Protein AF-A0A8T7FIY2-F1 (afdb_monomer_lite)

Sequence (79 aa):
MNTAAIKAQYDFLKHVHDKLERITTKKPKPAAVEKMVTSLLTWFKAPAARQKQFAQRLRYGLLHYNARQYHVASMADED

Foldseek 3Di:
DPVVVVVVVVVLVVVLVVLLCVQLVDLHDLVSLLVSLVVNVVVDPDDPVCSVVSSVVSSVVSVVVSVVSNVVVVVVVPD

Secondary structure (DSSP, 8-state):
--HHHHHHHHHHHHHHHHHHHHHHTS---HHHHHHHHHHHHTTS---HHHHHHHHHHHHHHHHHHHHHHHHHHHHHTT-

pLDDT: mean 75.18, std 10.44, range [43.34, 88.56]

Radius of gyration: 14.85 Å; chains: 1; bounding box: 37×30×39 Å

Structure (mmCIF, N/CA/C/O backbone):
data_AF-A0A8T7FIY2-F1
#
_entry.id   AF-A0A8T7FIY2-F1
#
loop_
_atom_site.group_PDB
_atom_site.id
_atom_site.type_symbol
_atom_site.label_atom_id
_atom_site.label_alt_id
_atom_site.label_comp_id
_atom_site.label_asym_id
_atom_site.label_entity_id
_atom_site.label_seq_id
_atom_site.pdbx_PDB_ins_code
_atom_site.Cartn_x
_atom_site.Cartn_y
_atom_site.Cartn_z
_atom_site.occupancy
_atom_site.B_iso_or_equiv
_atom_site.auth_seq_id
_atom_site.auth_comp_id
_atom_site.auth_asym_id
_atom_site.auth_atom_id
_atom_site.pdbx_PDB_model_num
ATOM 1 N N . MET A 1 1 ? -6.328 -13.935 26.336 1.00 50.28 1 MET A N 1
ATOM 2 C CA . MET A 1 1 ? -5.273 -13.587 25.355 1.00 50.28 1 MET A CA 1
ATOM 3 C C . MET A 1 1 ? -5.902 -13.430 23.982 1.00 50.28 1 MET A C 1
ATOM 5 O O . MET A 1 1 ? -6.780 -14.206 23.636 1.00 50.28 1 MET A O 1
ATOM 9 N N . ASN A 1 2 ? -5.496 -12.406 23.235 1.00 65.44 2 ASN A N 1
ATOM 10 C CA . ASN A 1 2 ? -6.146 -11.931 22.011 1.00 65.44 2 ASN A CA 1
ATOM 11 C C . ASN A 1 2 ? -5.761 -12.769 20.766 1.00 65.44 2 ASN A C 1
ATOM 13 O O . ASN A 1 2 ? -5.316 -12.233 19.753 1.00 65.44 2 ASN A O 1
ATOM 17 N N . THR A 1 3 ? -5.862 -14.099 20.860 1.00 78.25 3 THR A N 1
ATOM 18 C CA . THR A 1 3 ? -5.422 -15.064 19.829 1.00 78.25 3 THR A CA 1
ATOM 19 C C . THR A 1 3 ? -6.094 -14.841 18.474 1.00 78.25 3 THR A C 1
ATOM 21 O O . THR A 1 3 ? -5.445 -14.992 17.441 1.00 78.25 3 THR A O 1
ATOM 24 N N . ALA A 1 4 ? -7.354 -14.401 18.462 1.00 78.38 4 ALA A N 1
ATOM 25 C CA . ALA A 1 4 ? -8.069 -14.041 17.238 1.00 78.38 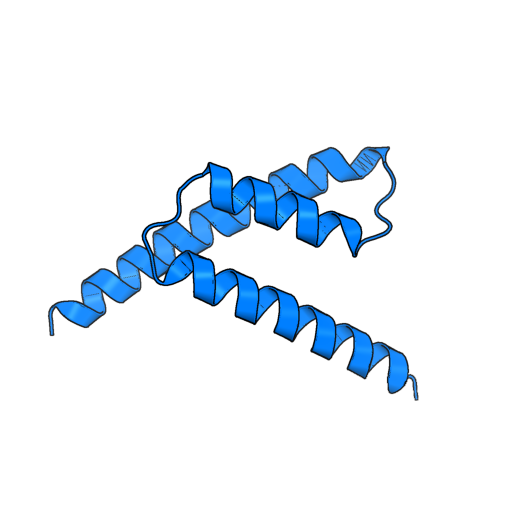4 ALA A CA 1
ATOM 26 C C . ALA A 1 4 ? -7.438 -12.834 16.517 1.00 78.38 4 ALA A C 1
ATOM 28 O O . ALA A 1 4 ? -7.283 -12.860 15.297 1.00 78.38 4 ALA A O 1
ATOM 29 N N . ALA A 1 5 ? -7.016 -11.804 17.258 1.00 78.81 5 ALA A N 1
ATOM 30 C CA . ALA A 1 5 ? -6.349 -10.644 16.669 1.00 78.81 5 ALA A CA 1
ATOM 31 C C . ALA A 1 5 ? -4.963 -11.001 16.119 1.00 78.81 5 ALA A C 1
ATOM 33 O O . ALA A 1 5 ? -4.607 -10.559 15.030 1.00 78.81 5 ALA A O 1
ATOM 34 N N . ILE A 1 6 ? -4.212 -11.846 16.834 1.00 85.88 6 ILE A N 1
ATOM 35 C CA . ILE A 1 6 ? -2.902 -12.338 16.378 1.00 85.88 6 ILE A CA 1
ATOM 36 C C . ILE A 1 6 ? -3.064 -13.149 15.088 1.00 85.88 6 ILE A C 1
ATOM 38 O O . ILE A 1 6 ? -2.328 -12.937 14.126 1.00 85.88 6 ILE A O 1
ATOM 42 N N . LYS A 1 7 ? -4.067 -14.034 15.028 1.00 87.00 7 LYS A N 1
ATOM 43 C CA . LYS A 1 7 ? -4.350 -14.819 13.825 1.00 87.00 7 LYS A CA 1
ATOM 44 C C . LYS A 1 7 ? -4.734 -13.936 12.635 1.00 87.00 7 LYS A C 1
ATOM 46 O O . LYS A 1 7 ? -4.195 -14.127 11.551 1.00 87.00 7 LYS A O 1
ATOM 51 N N . ALA A 1 8 ? -5.593 -12.939 12.838 1.00 82.38 8 ALA A N 1
ATOM 52 C CA . ALA A 1 8 ? -5.972 -12.001 11.782 1.00 82.38 8 ALA A CA 1
ATOM 53 C C . ALA A 1 8 ? -4.772 -11.188 11.257 1.00 82.38 8 ALA A C 1
ATOM 55 O O . ALA A 1 8 ? -4.646 -10.976 10.052 1.00 82.38 8 ALA A O 1
ATOM 56 N N . GLN A 1 9 ? -3.866 -10.765 12.146 1.00 83.06 9 GLN A N 1
ATOM 57 C CA . GLN A 1 9 ? -2.623 -10.088 11.762 1.00 83.06 9 GLN A CA 1
ATOM 58 C C . GLN A 1 9 ? -1.692 -11.009 10.968 1.00 83.06 9 GLN A C 1
ATOM 60 O O . GLN A 1 9 ? -1.131 -10.581 9.961 1.00 83.06 9 GLN A O 1
ATOM 65 N N . TYR A 1 10 ? -1.552 -12.269 11.385 1.00 88.44 10 TYR A N 1
ATOM 66 C CA . TYR A 1 10 ? -0.763 -13.264 10.660 1.00 88.44 10 TYR A CA 1
ATOM 67 C C . TYR A 1 10 ? -1.330 -13.533 9.262 1.00 88.44 10 TYR A C 1
ATOM 69 O O . TYR A 1 10 ? -0.597 -13.456 8.278 1.00 88.44 10 TYR A O 1
ATOM 77 N N . ASP A 1 11 ? -2.636 -13.793 9.160 1.00 87.88 11 ASP A N 1
ATOM 78 C CA . ASP A 1 11 ? -3.302 -14.070 7.883 1.00 87.88 11 ASP A CA 1
ATOM 79 C C . ASP A 1 11 ? -3.169 -12.868 6.928 1.00 87.88 11 ASP A C 1
ATOM 81 O O . ASP A 1 11 ? -2.939 -13.039 5.729 1.00 87.88 11 ASP A O 1
ATOM 85 N N . PHE A 1 12 ? -3.220 -11.644 7.464 1.00 83.69 12 PHE A N 1
ATOM 86 C CA . PHE A 1 12 ? -2.930 -10.429 6.708 1.00 83.69 12 PHE A CA 1
ATOM 87 C C . PHE A 1 12 ? -1.478 -10.382 6.212 1.00 83.69 12 PHE A C 1
ATOM 89 O O . PHE A 1 12 ? -1.256 -10.187 5.017 1.00 83.69 12 PHE A O 1
ATOM 96 N N . LEU A 1 13 ? -0.490 -10.573 7.095 1.00 84.31 13 LEU A N 1
ATOM 97 C CA . LEU A 1 13 ? 0.927 -10.560 6.713 1.00 84.31 13 LEU A CA 1
ATOM 98 C C . LEU A 1 13 ? 1.226 -11.609 5.639 1.00 84.31 13 LEU A C 1
ATOM 100 O O . LEU A 1 13 ? 1.908 -11.300 4.663 1.00 84.31 13 LEU A O 1
ATOM 104 N N . LYS A 1 14 ? 0.649 -12.806 5.774 1.00 88.56 14 LYS A N 1
ATOM 105 C CA . LYS A 1 14 ? 0.737 -13.869 4.771 1.00 88.56 14 LYS A CA 1
ATOM 106 C C . LYS A 1 14 ? 0.141 -13.434 3.432 1.00 88.56 14 LYS A C 1
ATOM 108 O O . LYS A 1 14 ? 0.803 -13.538 2.408 1.00 88.56 14 LYS A O 1
ATOM 113 N N . HIS A 1 15 ? -1.058 -12.850 3.434 1.00 84.56 15 HIS A N 1
ATOM 114 C CA . HIS A 1 15 ? -1.685 -12.341 2.212 1.00 84.56 15 HIS A CA 1
ATOM 115 C C . HIS A 1 15 ? -0.843 -11.265 1.506 1.00 84.56 15 HIS A C 1
ATOM 117 O O . HIS A 1 15 ? -0.765 -11.238 0.274 1.00 84.56 15 HIS A O 1
ATOM 123 N N . VAL A 1 16 ? -0.227 -10.358 2.273 1.00 81.88 16 VAL A N 1
ATOM 124 C CA . VAL A 1 16 ? 0.672 -9.329 1.727 1.00 81.88 16 VAL A CA 1
ATOM 125 C C . VAL A 1 16 ? 1.918 -9.967 1.122 1.00 81.88 16 VAL A C 1
ATOM 127 O O . VAL A 1 16 ? 2.293 -9.603 0.009 1.00 81.88 16 VAL A O 1
ATOM 130 N N . HIS A 1 17 ? 2.527 -10.921 1.827 1.00 82.38 17 HIS A N 1
ATOM 131 C CA . HIS A 1 17 ? 3.713 -11.640 1.372 1.00 82.38 17 HIS A CA 1
ATOM 132 C C . HIS A 1 17 ? 3.458 -12.396 0.060 1.00 82.38 17 HIS A C 1
ATOM 134 O O . HIS A 1 17 ? 4.159 -12.151 -0.919 1.00 82.38 17 HIS A O 1
ATOM 140 N N . ASP A 1 18 ? 2.382 -13.186 -0.012 1.00 85.25 18 ASP A N 1
ATOM 141 C CA . ASP A 1 18 ? 2.011 -13.949 -1.212 1.00 85.25 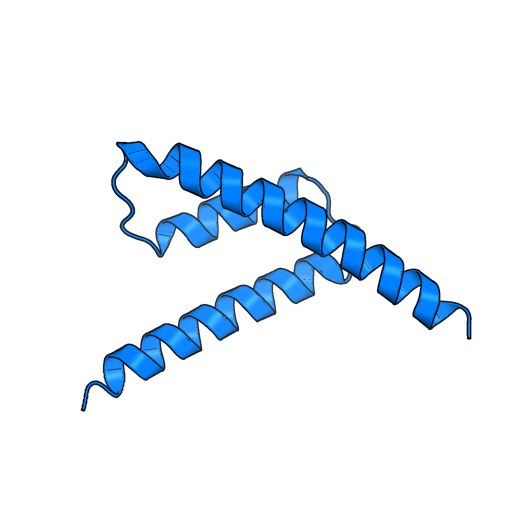18 ASP A CA 1
ATOM 142 C C . ASP A 1 18 ? 1.767 -13.031 -2.428 1.00 85.25 18 ASP A C 1
ATOM 144 O O . ASP A 1 18 ? 2.090 -13.367 -3.570 1.00 85.25 18 ASP A O 1
ATOM 148 N N . LYS A 1 19 ? 1.181 -11.843 -2.209 1.00 79.19 19 LYS A N 1
ATOM 149 C CA . LYS A 1 19 ? 1.000 -10.837 -3.270 1.00 79.19 19 LYS A CA 1
ATOM 150 C C . LYS A 1 19 ? 2.319 -10.216 -3.716 1.00 79.19 19 LYS A C 1
ATOM 152 O O . LYS A 1 19 ? 2.476 -9.963 -4.910 1.00 79.19 19 LYS A O 1
ATOM 157 N N . LEU A 1 20 ? 3.227 -9.953 -2.778 1.00 75.75 20 LEU A N 1
ATOM 158 C CA . LEU A 1 20 ? 4.552 -9.417 -3.072 1.00 75.75 20 LEU A CA 1
ATOM 159 C C . LEU A 1 20 ? 5.373 -10.405 -3.898 1.00 75.75 20 LEU A C 1
ATOM 161 O O . LEU A 1 20 ? 5.879 -9.999 -4.938 1.00 75.75 20 LEU A O 1
ATOM 165 N N . GLU A 1 21 ? 5.431 -11.680 -3.504 1.00 78.88 21 GLU A N 1
ATOM 166 C CA . GLU A 1 21 ? 6.171 -12.719 -4.239 1.00 78.88 21 GLU A CA 1
ATOM 167 C C . GLU A 1 21 ? 5.715 -12.852 -5.697 1.00 78.88 21 GLU A C 1
ATOM 169 O O . GLU A 1 21 ? 6.519 -12.921 -6.630 1.00 78.88 21 GLU A O 1
ATOM 174 N N . ARG A 1 22 ? 4.401 -12.813 -5.937 1.00 76.06 22 ARG A N 1
ATOM 175 C CA . ARG A 1 22 ? 3.846 -12.871 -7.301 1.00 76.06 22 ARG A CA 1
ATOM 176 C C . ARG A 1 22 ? 4.268 -11.699 -8.185 1.00 76.06 22 ARG A C 1
ATOM 178 O O . ARG A 1 22 ? 4.194 -11.806 -9.407 1.00 76.06 22 ARG A O 1
ATOM 185 N N . ILE A 1 23 ? 4.633 -10.570 -7.582 1.00 70.12 23 ILE A N 1
ATOM 186 C CA . ILE A 1 23 ? 5.014 -9.347 -8.288 1.00 70.12 23 ILE A CA 1
ATOM 187 C C . ILE A 1 23 ? 6.539 -9.220 -8.378 1.00 70.12 23 ILE A C 1
ATOM 189 O O . ILE A 1 23 ? 7.013 -8.716 -9.386 1.00 70.12 23 ILE A O 1
ATOM 193 N N . THR A 1 24 ? 7.307 -9.691 -7.391 1.00 66.19 24 THR A N 1
ATOM 194 C CA . THR A 1 24 ? 8.783 -9.672 -7.412 1.00 66.19 24 THR A CA 1
ATOM 195 C C . THR A 1 24 ? 9.367 -10.697 -8.382 1.00 66.19 24 THR A C 1
ATOM 197 O O . THR A 1 24 ? 10.380 -10.415 -9.013 1.00 66.19 24 THR A O 1
ATOM 200 N N . THR A 1 25 ? 8.711 -11.850 -8.560 1.00 65.50 25 THR A N 1
ATOM 201 C CA . THR A 1 25 ? 9.138 -12.923 -9.487 1.00 65.50 25 THR A CA 1
ATOM 202 C C . THR A 1 25 ? 9.181 -12.502 -10.961 1.00 65.50 25 THR A C 1
ATOM 204 O O . THR A 1 25 ? 9.777 -13.190 -11.785 1.00 65.50 25 THR A O 1
ATOM 207 N N . LYS A 1 26 ? 8.568 -11.371 -11.333 1.00 62.84 26 LYS A N 1
ATOM 208 C CA . LYS A 1 26 ? 8.619 -10.802 -12.688 1.00 62.84 26 LYS A CA 1
ATOM 209 C C . LYS A 1 26 ? 8.845 -9.305 -12.575 1.00 62.84 26 LYS A C 1
ATOM 211 O O . LYS A 1 26 ? 8.027 -8.647 -11.952 1.00 62.84 26 LYS A O 1
ATOM 216 N N . LYS A 1 27 ? 9.885 -8.755 -13.214 1.00 66.06 27 LYS A N 1
ATOM 217 C CA . LYS A 1 27 ? 10.244 -7.318 -13.202 1.00 66.06 27 LYS A CA 1
ATOM 218 C C . LYS A 1 27 ? 8.999 -6.405 -13.074 1.00 66.06 27 LYS A C 1
ATOM 220 O O . LYS A 1 27 ? 8.268 -6.234 -14.059 1.00 66.06 27 LYS A O 1
ATOM 225 N N . PRO A 1 28 ? 8.701 -5.866 -11.874 1.00 65.12 28 PRO A N 1
ATOM 226 C CA . PRO A 1 28 ? 7.386 -5.301 -11.614 1.00 65.12 28 PRO A CA 1
ATOM 227 C C . PRO A 1 28 ? 7.155 -4.033 -12.415 1.00 65.12 28 PRO A C 1
ATOM 229 O O . PRO A 1 28 ? 7.914 -3.068 -12.318 1.00 65.12 28 PRO A O 1
ATOM 232 N N . LYS A 1 29 ? 6.048 -3.987 -13.155 1.00 73.69 29 LYS A N 1
ATOM 233 C CA . LYS A 1 29 ? 5.585 -2.734 -13.755 1.00 73.69 29 LYS A CA 1
ATOM 234 C C . LYS A 1 29 ? 5.063 -1.812 -12.643 1.00 73.69 29 LYS A C 1
ATOM 236 O O . LYS A 1 29 ? 4.301 -2.284 -11.796 1.00 73.69 29 LYS A O 1
ATOM 241 N N . PRO A 1 30 ? 5.363 -0.501 -12.667 1.00 73.50 30 PRO A N 1
ATOM 242 C CA . PRO A 1 30 ? 4.861 0.452 -11.672 1.00 73.50 30 PRO A CA 1
ATOM 243 C C . PRO A 1 30 ? 3.338 0.386 -11.459 1.00 73.50 30 PRO A C 1
ATOM 245 O O . PRO A 1 30 ? 2.869 0.447 -10.325 1.00 73.50 30 PRO A O 1
ATOM 248 N N . ALA A 1 31 ? 2.573 0.148 -12.529 1.00 79.69 31 ALA A N 1
ATOM 249 C CA . ALA A 1 31 ? 1.119 -0.019 -12.475 1.00 79.69 31 ALA A CA 1
ATOM 250 C C . ALA A 1 31 ? 0.658 -1.231 -11.633 1.00 79.69 31 ALA A C 1
ATOM 252 O O . ALA A 1 31 ? -0.379 -1.173 -10.971 1.00 79.69 31 ALA A O 1
ATOM 253 N N . ALA A 1 32 ? 1.424 -2.328 -11.619 1.00 79.19 32 ALA A N 1
ATOM 254 C CA . ALA A 1 32 ? 1.112 -3.498 -10.795 1.00 79.19 32 ALA A CA 1
ATOM 255 C C . ALA A 1 32 ? 1.305 -3.190 -9.302 1.00 79.19 32 ALA A C 1
ATOM 257 O O . ALA A 1 32 ? 0.481 -3.580 -8.471 1.00 79.19 32 ALA A O 1
ATOM 258 N N . VAL A 1 33 ? 2.353 -2.425 -8.976 1.00 80.00 33 VAL A N 1
ATOM 259 C CA . VAL A 1 33 ? 2.623 -1.966 -7.609 1.00 80.00 33 VAL A CA 1
ATOM 260 C C . VAL A 1 33 ? 1.523 -1.018 -7.130 1.00 80.00 33 VAL A C 1
ATOM 262 O O . VAL A 1 33 ? 1.025 -1.185 -6.021 1.00 80.00 33 VAL A O 1
ATOM 265 N N . GLU A 1 34 ? 1.073 -0.078 -7.966 1.00 81.12 34 GLU A N 1
ATOM 266 C CA . GLU A 1 34 ? -0.045 0.819 -7.631 1.00 81.12 34 GLU A CA 1
ATOM 267 C C . GLU A 1 34 ? -1.339 0.055 -7.319 1.00 81.12 34 GLU A C 1
ATOM 269 O O . GLU A 1 34 ? -1.966 0.292 -6.284 1.00 81.12 34 GLU A O 1
ATOM 274 N N . LYS A 1 35 ? -1.714 -0.913 -8.164 1.00 83.75 35 LYS A N 1
ATOM 275 C CA . LYS A 1 35 ? -2.910 -1.740 -7.944 1.00 83.75 35 LYS A CA 1
ATOM 276 C C . LYS A 1 35 ? -2.831 -2.522 -6.628 1.00 83.75 35 LYS A C 1
ATOM 278 O O . LYS A 1 35 ? -3.833 -2.645 -5.920 1.00 83.75 35 LYS A O 1
ATOM 283 N N . MET A 1 36 ? -1.645 -3.026 -6.278 1.00 80.94 36 MET A N 1
ATOM 284 C CA . MET A 1 36 ? -1.422 -3.711 -5.005 1.00 80.94 36 MET A CA 1
ATOM 285 C C . MET A 1 36 ? -1.566 -2.759 -3.817 1.00 80.94 36 MET A C 1
ATOM 287 O O . MET A 1 36 ? -2.263 -3.098 -2.865 1.00 80.94 36 MET A O 1
ATOM 291 N N . VAL A 1 37 ? -0.969 -1.566 -3.881 1.00 83.25 37 VAL A N 1
ATOM 292 C CA . VAL A 1 37 ? -1.083 -0.544 -2.828 1.00 83.25 37 VAL A CA 1
ATOM 293 C C . VAL A 1 37 ? -2.546 -0.220 -2.546 1.00 83.25 37 VAL A C 1
ATOM 295 O O . VAL A 1 37 ? -2.962 -0.273 -1.390 1.00 83.25 37 VAL A O 1
ATOM 298 N N . THR A 1 38 ? -3.349 0.028 -3.582 1.00 82.25 38 THR A N 1
ATOM 299 C CA . THR A 1 38 ? -4.785 0.290 -3.416 1.00 82.25 38 THR A CA 1
ATOM 300 C C . THR A 1 38 ? -5.492 -0.888 -2.747 1.00 82.25 38 THR A C 1
ATOM 302 O O . THR A 1 38 ? -6.229 -0.684 -1.788 1.00 82.25 38 THR A O 1
ATOM 305 N N . SER A 1 39 ? -5.219 -2.126 -3.176 1.00 82.56 39 SER A N 1
ATOM 306 C CA . SER A 1 39 ? -5.805 -3.328 -2.562 1.00 82.56 39 SER A CA 1
ATOM 307 C C . SER A 1 39 ? -5.361 -3.568 -1.116 1.00 82.56 39 SER A C 1
ATOM 309 O O . SER A 1 39 ? -6.103 -4.194 -0.367 1.00 82.56 39 SER A O 1
ATOM 311 N N . LEU A 1 40 ? -4.162 -3.142 -0.720 1.00 79.38 40 LEU A N 1
ATOM 312 C CA . LEU A 1 40 ? -3.686 -3.272 0.659 1.00 79.38 40 LEU A CA 1
ATOM 313 C C . LEU A 1 40 ? -4.327 -2.215 1.559 1.00 79.38 40 LEU A C 1
ATOM 315 O O . LEU A 1 40 ? -4.684 -2.498 2.699 1.00 79.38 40 LEU A O 1
ATOM 319 N N . LEU A 1 41 ? -4.543 -1.009 1.035 1.00 78.62 41 LEU A N 1
ATOM 320 C CA . LEU A 1 41 ? -5.191 0.069 1.775 1.00 78.6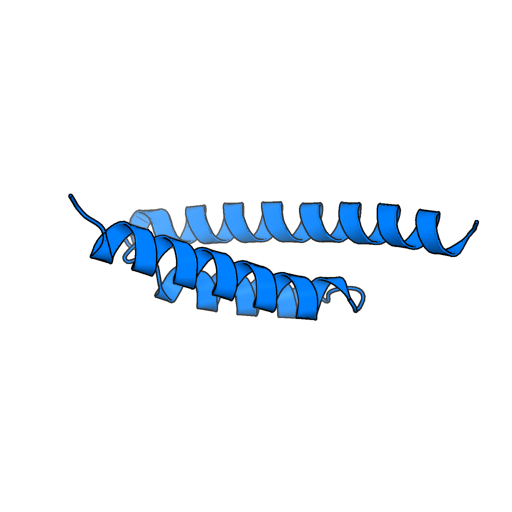2 41 LEU A CA 1
ATOM 321 C C . LEU A 1 41 ? -6.670 -0.187 2.054 1.00 78.62 41 LEU A C 1
ATOM 323 O O . LEU A 1 41 ? -7.171 0.369 3.021 1.00 78.62 41 LEU A O 1
ATOM 327 N N . THR A 1 42 ? -7.367 -1.028 1.282 1.00 80.69 42 THR A N 1
ATOM 328 C CA . THR A 1 42 ? -8.764 -1.388 1.597 1.00 80.69 42 THR A CA 1
ATOM 329 C C . THR A 1 42 ? -8.888 -2.226 2.869 1.00 80.69 42 THR A C 1
ATOM 331 O O . THR A 1 42 ? -9.946 -2.231 3.490 1.00 80.69 42 THR A O 1
ATOM 334 N N . TRP A 1 43 ? -7.826 -2.933 3.267 1.00 75.25 43 TRP A N 1
ATOM 335 C CA . TRP A 1 43 ? -7.799 -3.714 4.508 1.00 75.25 43 TRP A CA 1
ATOM 336 C C . TRP A 1 43 ? -7.586 -2.837 5.739 1.00 75.25 43 TRP A C 1
ATOM 338 O O . TRP A 1 43 ? -8.063 -3.156 6.828 1.00 75.25 43 TRP A O 1
ATOM 348 N N . PHE A 1 44 ? -6.911 -1.702 5.571 1.00 71.81 44 PHE A N 1
ATOM 349 C CA . PHE A 1 44 ? -6.766 -0.724 6.632 1.00 71.81 44 PHE A CA 1
ATOM 350 C C . PHE A 1 44 ? -7.921 0.268 6.565 1.00 71.81 44 PHE A C 1
ATOM 352 O O . PHE A 1 44 ? -8.043 1.041 5.618 1.00 71.81 44 PHE A O 1
ATOM 359 N N . LYS A 1 45 ? -8.726 0.343 7.629 1.00 69.88 45 LYS A N 1
ATOM 360 C CA . LYS A 1 45 ? -9.619 1.490 7.865 1.00 69.88 45 LYS A CA 1
ATOM 361 C C . LYS A 1 45 ? -8.787 2.728 8.233 1.00 69.88 45 LYS A C 1
ATOM 363 O O . LYS A 1 45 ? -8.866 3.248 9.341 1.00 69.88 45 LYS A O 1
ATOM 368 N N . ALA A 1 46 ? -7.909 3.154 7.330 1.00 64.94 46 ALA A N 1
ATOM 369 C CA . ALA A 1 46 ? -7.108 4.347 7.500 1.00 64.94 46 ALA A CA 1
ATOM 370 C C . ALA A 1 46 ? -8.017 5.577 7.365 1.00 64.94 46 ALA A C 1
ATOM 372 O O . ALA A 1 46 ? -8.821 5.632 6.431 1.00 64.94 46 ALA A O 1
ATOM 373 N N . PRO A 1 47 ? -7.880 6.587 8.243 1.00 73.56 47 PRO A N 1
ATOM 374 C CA . PRO A 1 47 ? -8.572 7.858 8.074 1.00 73.56 47 PRO A CA 1
ATOM 375 C C . PRO A 1 47 ? -8.302 8.423 6.676 1.00 73.56 47 PRO A C 1
ATOM 377 O O . PRO A 1 47 ? -7.142 8.465 6.255 1.00 73.56 47 PRO A O 1
ATOM 380 N N . ALA A 1 48 ? -9.342 8.879 5.971 1.00 71.56 48 ALA A N 1
ATOM 381 C CA . ALA A 1 48 ? -9.237 9.370 4.590 1.00 71.56 48 ALA A CA 1
ATOM 382 C C . ALA A 1 48 ? -8.150 10.453 4.427 1.00 71.56 48 ALA A C 1
ATOM 384 O O . ALA A 1 48 ? -7.395 10.444 3.458 1.00 71.56 48 ALA A O 1
ATOM 385 N N . ALA A 1 49 ? -7.976 11.303 5.447 1.00 75.94 49 ALA A N 1
ATOM 386 C CA . ALA A 1 49 ? -6.922 12.319 5.508 1.00 75.94 49 ALA A CA 1
ATOM 387 C C . ALA A 1 49 ? -5.490 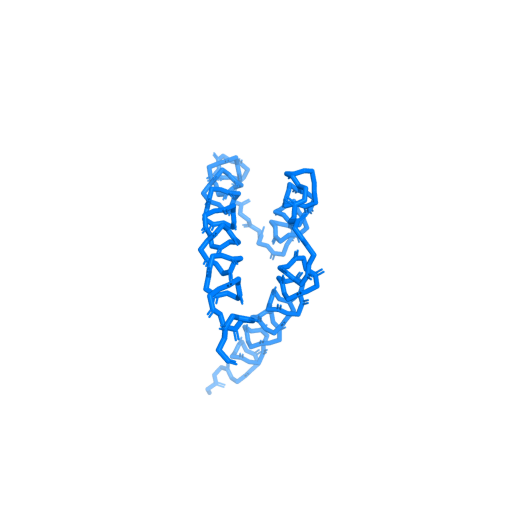11.752 5.389 1.00 75.94 49 ALA A C 1
ATOM 389 O O . ALA A 1 49 ? -4.591 12.432 4.900 1.00 75.94 49 ALA A O 1
ATOM 390 N N . ARG A 1 50 ? -5.263 10.504 5.823 1.00 76.19 50 ARG A N 1
ATOM 391 C CA . ARG A 1 50 ? -3.950 9.835 5.821 1.00 76.19 50 ARG A CA 1
ATOM 392 C C . ARG A 1 50 ? -3.820 8.734 4.772 1.00 76.19 50 ARG A C 1
ATOM 394 O O . ARG A 1 50 ? -2.699 8.313 4.495 1.00 76.19 50 ARG A O 1
ATOM 401 N N . GLN A 1 51 ? -4.913 8.311 4.132 1.00 76.69 51 GLN A N 1
ATOM 402 C CA . GLN A 1 51 ? -4.876 7.290 3.075 1.00 76.69 51 GLN A CA 1
ATOM 403 C C . GLN A 1 51 ? -3.891 7.645 1.959 1.00 76.69 51 GLN A C 1
ATOM 405 O O . GLN A 1 51 ? -3.094 6.797 1.567 1.00 76.69 51 GLN A O 1
ATOM 410 N N . LYS A 1 52 ? -3.873 8.904 1.500 1.00 81.19 52 LYS A N 1
ATOM 411 C CA . LYS A 1 52 ? -2.941 9.358 0.454 1.00 81.19 52 LYS A CA 1
ATOM 412 C C . LYS A 1 52 ? -1.475 9.228 0.885 1.00 81.19 52 LYS A C 1
ATOM 414 O O . LYS A 1 52 ? -0.645 8.748 0.117 1.00 81.19 52 LYS A O 1
ATOM 419 N N . GLN A 1 53 ? -1.162 9.605 2.125 1.00 84.56 53 GLN A N 1
ATOM 420 C CA . GLN A 1 53 ? 0.193 9.501 2.677 1.00 84.56 53 GLN A CA 1
ATOM 421 C C . GLN A 1 53 ? 0.619 8.040 2.856 1.00 84.56 53 GLN A C 1
ATOM 423 O O . GLN A 1 53 ? 1.750 7.680 2.529 1.00 84.56 53 GLN A O 1
ATOM 428 N N . PHE A 1 54 ? -0.283 7.181 3.334 1.00 82.62 54 PHE A N 1
ATOM 429 C CA . PHE A 1 54 ? -0.013 5.752 3.462 1.00 82.62 54 PHE A CA 1
ATOM 430 C C . PHE A 1 54 ? 0.175 5.091 2.102 1.00 82.62 54 PHE A C 1
ATOM 432 O O . PHE A 1 54 ? 1.138 4.349 1.939 1.00 82.62 54 PHE A O 1
ATOM 439 N N . ALA A 1 55 ? -0.647 5.432 1.109 1.00 82.44 55 ALA A N 1
ATOM 440 C CA . ALA A 1 55 ? -0.470 4.975 -0.265 1.00 82.44 55 ALA A CA 1
ATOM 441 C C . ALA A 1 55 ? 0.907 5.338 -0.812 1.00 82.44 55 ALA A C 1
ATOM 443 O O . ALA A 1 55 ? 1.607 4.485 -1.352 1.00 82.44 55 ALA A O 1
ATOM 444 N N . GLN A 1 56 ? 1.320 6.591 -0.627 1.00 86.62 56 GLN A N 1
ATOM 445 C CA . GLN A 1 56 ? 2.609 7.070 -1.107 1.00 86.62 56 GLN A CA 1
ATOM 446 C C . GLN A 1 56 ? 3.776 6.337 -0.434 1.00 86.62 56 GLN A C 1
ATOM 448 O O . GLN A 1 56 ? 4.684 5.877 -1.125 1.00 86.62 56 GLN A O 1
ATOM 453 N N . ARG A 1 57 ? 3.731 6.169 0.895 1.00 87.00 57 ARG A N 1
ATOM 454 C CA . ARG A 1 57 ? 4.759 5.429 1.647 1.00 87.00 57 ARG A CA 1
ATOM 455 C C . ARG A 1 57 ? 4.830 3.966 1.225 1.00 87.00 57 ARG A C 1
ATOM 457 O O . ARG A 1 57 ? 5.925 3.454 1.009 1.00 87.00 57 ARG A O 1
ATOM 464 N N . LEU A 1 58 ? 3.678 3.314 1.070 1.00 83.56 58 LEU A N 1
ATOM 465 C CA . LEU A 1 58 ? 3.610 1.914 0.661 1.00 83.56 58 LEU A CA 1
ATOM 466 C C . LE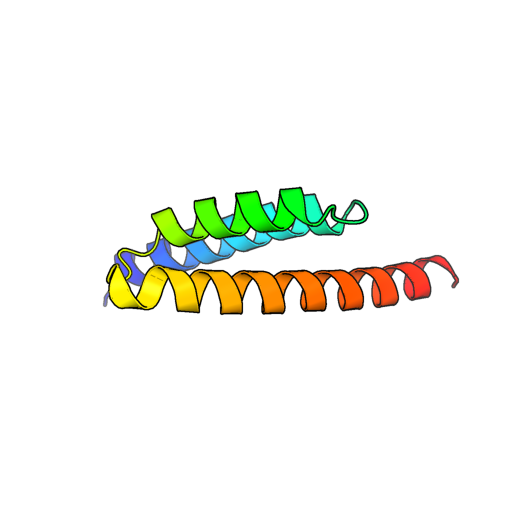U A 1 58 ? 4.163 1.744 -0.756 1.00 83.56 58 LEU A C 1
ATOM 468 O O . LEU A 1 58 ? 5.022 0.901 -0.985 1.00 83.56 58 LEU A O 1
ATOM 472 N N . ARG A 1 59 ? 3.735 2.594 -1.693 1.00 84.69 59 ARG A N 1
ATOM 473 C CA . ARG A 1 59 ? 4.216 2.593 -3.078 1.00 84.69 59 ARG A CA 1
ATOM 474 C C . ARG A 1 59 ? 5.729 2.758 -3.143 1.00 84.69 59 ARG A C 1
ATOM 476 O O . ARG A 1 59 ? 6.391 1.972 -3.813 1.00 84.69 59 ARG A O 1
ATOM 483 N N . TYR A 1 60 ? 6.265 3.758 -2.448 1.00 85.94 60 TYR A N 1
ATOM 484 C CA . TYR A 1 60 ? 7.701 4.016 -2.404 1.00 85.94 60 TYR A CA 1
ATOM 485 C C . TYR A 1 60 ? 8.464 2.811 -1.841 1.00 85.94 60 TYR A C 1
ATOM 487 O O . TYR A 1 60 ? 9.370 2.290 -2.488 1.00 85.94 60 TYR A O 1
ATOM 495 N N . GLY A 1 61 ? 8.046 2.312 -0.673 1.00 84.19 61 GLY A N 1
ATOM 496 C CA . GLY A 1 61 ? 8.680 1.164 -0.027 1.00 84.19 61 GLY A CA 1
ATOM 497 C C . GLY A 1 61 ? 8.670 -0.086 -0.904 1.00 84.19 61 GLY A C 1
ATOM 498 O O . GLY A 1 61 ? 9.693 -0.753 -1.026 1.00 84.19 61 GLY A O 1
ATOM 499 N N . LEU A 1 62 ? 7.548 -0.365 -1.570 1.00 80.69 62 LEU A N 1
ATOM 500 C CA . LEU A 1 62 ? 7.398 -1.519 -2.453 1.00 80.69 62 LEU A CA 1
ATOM 501 C C . LEU A 1 62 ? 8.245 -1.392 -3.718 1.00 80.69 62 LEU A C 1
ATOM 503 O O . LEU A 1 62 ? 8.910 -2.357 -4.080 1.00 80.69 62 LEU A O 1
ATOM 507 N N . LEU A 1 63 ? 8.275 -0.227 -4.370 1.00 80.69 63 LEU A N 1
ATOM 508 C CA . LEU A 1 63 ? 9.129 -0.011 -5.544 1.00 80.69 63 LEU A CA 1
ATOM 509 C C . LEU A 1 63 ? 10.610 -0.221 -5.198 1.00 80.69 63 LEU A C 1
ATOM 511 O O . LEU A 1 63 ? 11.309 -0.933 -5.916 1.00 80.69 63 LEU A O 1
ATOM 515 N N . HIS A 1 64 ? 11.072 0.316 -4.066 1.00 80.06 64 HIS A N 1
ATOM 516 C CA . HIS A 1 64 ? 12.456 0.139 -3.622 1.00 80.06 64 HIS A CA 1
ATOM 517 C C . HIS A 1 64 ? 12.771 -1.274 -3.141 1.00 80.06 64 HIS A C 1
ATOM 519 O O . HIS A 1 64 ? 13.867 -1.771 -3.387 1.00 80.06 64 HIS A O 1
ATOM 525 N N . TYR A 1 65 ? 11.831 -1.932 -2.461 1.00 79.06 65 TYR A N 1
ATOM 526 C CA . TYR A 1 65 ? 11.989 -3.326 -2.063 1.00 79.06 65 TYR A CA 1
ATOM 527 C C . TYR A 1 65 ? 12.142 -4.225 -3.290 1.00 79.06 65 TYR A C 1
ATOM 529 O O . TYR A 1 65 ? 13.096 -4.992 -3.361 1.00 79.06 65 TYR A O 1
ATOM 537 N N . ASN A 1 66 ? 11.271 -4.060 -4.285 1.00 72.88 66 ASN A N 1
ATOM 538 C CA . ASN A 1 66 ? 11.350 -4.806 -5.534 1.00 72.88 66 ASN A CA 1
ATOM 539 C C . ASN A 1 66 ? 12.646 -4.524 -6.307 1.00 72.88 66 ASN A C 1
ATOM 541 O O . ASN A 1 66 ? 13.259 -5.459 -6.806 1.00 72.88 66 ASN A O 1
ATOM 545 N N . ALA A 1 67 ? 13.087 -3.264 -6.384 1.00 72.88 67 ALA A N 1
ATOM 546 C CA . ALA A 1 67 ? 14.349 -2.918 -7.039 1.00 72.88 67 ALA A CA 1
ATOM 547 C C . ALA A 1 67 ? 15.549 -3.613 -6.375 1.00 72.88 67 ALA A C 1
ATOM 549 O O . ALA A 1 67 ? 16.410 -4.140 -7.073 1.00 72.88 67 ALA A O 1
ATOM 550 N N . ARG A 1 68 ? 15.578 -3.672 -5.035 1.00 74.31 68 ARG A N 1
ATOM 551 C CA . ARG A 1 68 ? 16.623 -4.388 -4.286 1.00 74.31 68 ARG A CA 1
ATOM 552 C C . ARG A 1 68 ? 16.546 -5.899 -4.471 1.00 74.31 68 ARG A C 1
ATOM 554 O O . ARG A 1 68 ? 17.568 -6.519 -4.714 1.00 74.31 68 ARG A O 1
ATOM 561 N N . GLN A 1 69 ? 15.355 -6.485 -4.366 1.00 70.00 69 GLN A N 1
ATOM 562 C CA . GLN A 1 69 ? 15.167 -7.930 -4.530 1.00 70.00 69 GLN A CA 1
ATOM 563 C C . GLN A 1 69 ? 15.522 -8.395 -5.941 1.00 70.00 69 GLN A C 1
ATOM 565 O O . GLN A 1 69 ? 16.170 -9.420 -6.084 1.00 70.00 69 GLN A O 1
ATOM 570 N N . TYR A 1 70 ? 15.178 -7.617 -6.970 1.00 61.84 70 TYR A N 1
ATOM 571 C CA . TYR A 1 70 ? 15.602 -7.905 -8.338 1.00 61.84 70 TYR A CA 1
ATOM 572 C C . TYR A 1 70 ? 17.128 -7.862 -8.479 1.00 61.84 70 TYR A C 1
ATOM 574 O O . TYR A 1 70 ? 17.702 -8.707 -9.151 1.00 61.84 70 TYR A O 1
ATOM 582 N N . HIS A 1 71 ? 17.792 -6.908 -7.823 1.00 59.62 71 HIS A N 1
ATOM 583 C CA . HIS A 1 71 ? 19.252 -6.817 -7.840 1.00 59.62 71 HIS A CA 1
ATOM 584 C C . HIS A 1 71 ? 19.922 -8.005 -7.136 1.00 59.62 71 HIS A C 1
ATOM 586 O O . HIS A 1 71 ? 20.927 -8.506 -7.617 1.00 59.62 71 HIS A O 1
ATOM 592 N N . VAL A 1 72 ? 19.352 -8.467 -6.018 1.00 60.00 72 VAL A N 1
ATOM 593 C CA . VAL A 1 72 ? 19.850 -9.635 -5.273 1.00 60.00 72 VAL A CA 1
ATOM 594 C C . VAL A 1 72 ? 19.586 -10.934 -6.038 1.00 60.00 72 VAL A C 1
ATOM 596 O O . VAL A 1 72 ? 20.481 -11.760 -6.131 1.00 60.00 72 VAL A O 1
ATOM 599 N N . ALA A 1 73 ? 18.400 -11.099 -6.631 1.00 57.22 73 ALA A N 1
ATOM 600 C CA . ALA A 1 73 ? 18.077 -12.259 -7.463 1.00 57.22 73 ALA A CA 1
ATOM 601 C C . ALA A 1 73 ? 18.962 -12.317 -8.720 1.00 57.22 73 ALA A C 1
ATOM 603 O O . ALA A 1 73 ? 19.513 -13.361 -9.026 1.00 57.22 73 ALA A O 1
ATOM 604 N N . SER A 1 74 ? 19.192 -11.174 -9.377 1.00 54.25 74 SER A N 1
ATOM 605 C CA . SER A 1 74 ? 20.098 -11.083 -10.528 1.00 54.25 74 SER A CA 1
ATOM 606 C C . SER A 1 74 ? 21.555 -11.404 -10.186 1.00 54.25 74 SER A C 1
ATOM 608 O O . SER A 1 74 ? 22.286 -11.788 -11.084 1.00 54.25 74 SER A O 1
ATOM 610 N N . MET A 1 75 ? 21.984 -11.215 -8.933 1.00 57.62 75 MET A N 1
ATOM 611 C CA . MET A 1 75 ? 23.318 -11.622 -8.474 1.00 57.62 75 MET A CA 1
ATOM 612 C C . MET A 1 75 ? 23.376 -13.101 -8.073 1.00 57.62 75 MET A C 1
ATOM 614 O O . MET A 1 75 ? 24.452 -13.673 -8.080 1.00 57.62 75 MET A O 1
ATOM 618 N N . ALA A 1 76 ? 22.246 -13.713 -7.708 1.00 54.88 76 ALA A N 1
ATOM 619 C CA . ALA A 1 76 ? 22.173 -15.129 -7.347 1.00 54.88 76 ALA A CA 1
ATOM 620 C C . ALA A 1 76 ? 22.052 -16.061 -8.569 1.00 54.88 76 ALA A C 1
ATOM 622 O O . ALA A 1 76 ? 22.359 -17.239 -8.450 1.00 54.88 76 ALA A O 1
ATOM 623 N N . ASP A 1 77 ? 21.608 -15.545 -9.721 1.00 51.41 77 ASP A N 1
ATOM 624 C CA . ASP A 1 77 ? 21.537 -16.289 -10.990 1.00 51.41 77 ASP A CA 1
ATOM 625 C C . ASP A 1 77 ? 22.884 -16.317 -11.760 1.00 51.41 77 ASP A C 1
ATOM 627 O O . ASP A 1 77 ? 22.966 -16.958 -12.808 1.00 51.41 77 ASP A O 1
ATOM 631 N N . GLU A 1 78 ? 23.930 -15.626 -11.278 1.00 49.38 78 GLU A N 1
ATOM 632 C CA . GLU A 1 78 ? 25.265 -15.558 -11.914 1.00 49.38 78 GLU A CA 1
ATOM 633 C C . GLU A 1 78 ? 26.362 -16.414 -11.232 1.00 49.38 78 GLU A C 1
ATOM 635 O O . GLU A 1 78 ? 27.501 -16.375 -11.698 1.00 49.38 78 GLU A O 1
ATOM 640 N N . ASP A 1 79 ? 26.042 -17.219 -10.207 1.00 43.34 79 ASP A N 1
ATOM 641 C CA . ASP A 1 79 ? 26.976 -18.160 -9.539 1.00 43.34 79 ASP A CA 1
ATOM 642 C C . ASP A 1 79 ? 26.617 -19.643 -9.771 1.00 43.34 79 ASP A C 1
ATOM 644 O O . ASP A 1 79 ? 25.443 -20.030 -9.550 1.00 43.34 7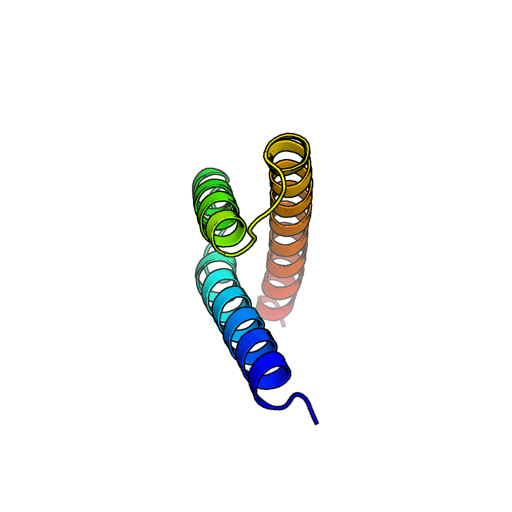9 ASP A O 1
#